Protein AF-A0A564Q1K3-F1 (afdb_monomer_lite)

Radius of gyration: 17.57 Å; chains: 1; bounding box: 60×30×44 Å

pLDDT: mean 86.41, std 13.72, range [48.78, 98.44]

Foldseek 3Di:
DVVVLLVVLLVQLQVLLVVQLDPVQADPVVRGGVDDSLVSSLVVLCPDDDDPPHDSVLSSQLSQALDADPPDDLSSHLVVDDPDDSSVSSPVSNVVVCVVVVPDDPDDPPCVSPDDDDDCVVVDDDDDDDD

Sequence (131 aa):
MEEKTVQLAALLHDIGKFWQRADEQFDKERNKPKKAHQKLSKDFVDDLILPAGMSRDLLSTLVLRHEDRKTLSMDFRVSGLPRGTERMLARIVSNADNISAAMDREHSEEDEARYPLVPIFPQIRISKKEY

Secondary structure (DSSP, 8-state):
-HHHHHHHHHHHTTTHHHHHTSGGGEETTTTEESS-HHHHHHHHHHHS-PPTT--HHHHHHHHHT-B--TTS-GGGBGGGSPSSHHHHHHHHHHHHHHHHHTTS--S-GGGTTTPPPPPSGGG--------

Structure (mmCIF, N/CA/C/O backbone):
data_AF-A0A564Q1K3-F1
#
_entry.id   AF-A0A564Q1K3-F1
#
loop_
_atom_site.group_PDB
_atom_site.id
_atom_site.type_symbol
_atom_site.label_atom_id
_atom_site.label_alt_id
_atom_site.label_comp_id
_atom_site.label_asym_id
_atom_site.label_entity_id
_atom_site.label_seq_id
_atom_site.pdbx_PDB_ins_code
_atom_site.Cartn_x
_atom_site.Cartn_y
_atom_site.Cartn_z
_atom_site.occupancy
_atom_site.B_iso_or_equiv
_atom_site.auth_seq_id
_atom_site.auth_comp_id
_atom_site.auth_asym_id
_atom_site.auth_atom_id
_atom_site.pdbx_PDB_model_num
ATOM 1 N N . MET A 1 1 ? -4.857 -2.889 18.896 1.00 61.88 1 MET A N 1
ATOM 2 C CA . MET A 1 1 ? -5.570 -3.647 17.839 1.00 61.88 1 MET A CA 1
ATOM 3 C C . MET A 1 1 ? -5.208 -3.104 16.457 1.00 61.88 1 MET A C 1
ATOM 5 O O . MET A 1 1 ? -4.779 -3.877 15.609 1.00 61.88 1 MET A O 1
ATOM 9 N N . GLU A 1 2 ? -5.245 -1.780 16.274 1.00 82.75 2 GLU A N 1
ATOM 10 C CA . GLU A 1 2 ? -4.726 -1.097 15.074 1.00 82.75 2 GLU A CA 1
ATOM 11 C C . GLU A 1 2 ? -3.239 -1.381 14.809 1.00 82.75 2 GLU A C 1
ATOM 13 O O . GLU A 1 2 ? -2.861 -1.582 13.664 1.00 82.75 2 GLU A O 1
ATOM 18 N N . GLU A 1 3 ? -2.413 -1.507 15.854 1.00 93.31 3 GLU A N 1
ATOM 19 C CA . GLU A 1 3 ? -0.971 -1.786 15.740 1.00 93.31 3 GLU A CA 1
ATOM 20 C C . GLU A 1 3 ? -0.636 -2.968 14.812 1.00 93.31 3 GLU A C 1
ATOM 22 O O . GLU A 1 3 ? 0.154 -2.809 13.887 1.00 93.31 3 GLU A O 1
ATOM 27 N N . LYS A 1 4 ? -1.282 -4.131 14.991 1.00 94.75 4 LYS A N 1
ATOM 28 C CA . LYS A 1 4 ? -1.058 -5.305 14.125 1.00 94.75 4 LYS A CA 1
ATOM 29 C C . LYS A 1 4 ? -1.462 -5.037 12.674 1.00 94.75 4 LYS A C 1
ATOM 31 O O . LYS A 1 4 ? -0.845 -5.562 11.755 1.00 94.75 4 LYS A O 1
ATOM 36 N N . THR A 1 5 ? -2.497 -4.221 12.475 1.00 96.44 5 THR A N 1
ATOM 37 C CA . THR A 1 5 ? -2.956 -3.816 11.139 1.00 96.44 5 THR A CA 1
ATOM 38 C C . THR A 1 5 ? -1.924 -2.903 10.479 1.00 96.44 5 THR A C 1
ATOM 40 O O . THR A 1 5 ? -1.603 -3.088 9.312 1.00 96.44 5 THR A O 1
ATOM 43 N N . VAL A 1 6 ? -1.351 -1.963 11.236 1.00 97.31 6 VAL A N 1
ATOM 44 C CA . VAL A 1 6 ? -0.292 -1.057 10.769 1.00 97.31 6 VAL A CA 1
ATOM 45 C C . VAL A 1 6 ? 0.993 -1.821 10.454 1.00 97.31 6 VAL A C 1
ATOM 47 O O . VAL A 1 6 ? 1.587 -1.586 9.410 1.00 97.31 6 VAL A O 1
ATOM 50 N N . GLN A 1 7 ? 1.401 -2.762 11.310 1.00 96.56 7 GLN A N 1
ATOM 51 C CA . GLN A 1 7 ? 2.559 -3.630 11.068 1.00 96.56 7 GLN A CA 1
ATOM 52 C C . GLN A 1 7 ? 2.385 -4.440 9.780 1.00 96.56 7 GLN A C 1
ATOM 54 O O . GLN A 1 7 ? 3.290 -4.486 8.949 1.00 96.56 7 GLN A O 1
ATOM 59 N N . LEU A 1 8 ? 1.204 -5.037 9.583 1.00 97.25 8 LEU A N 1
ATOM 60 C CA . LEU A 1 8 ? 0.917 -5.781 8.362 1.00 97.25 8 LEU A CA 1
ATOM 61 C C . LEU A 1 8 ? 0.858 -4.863 7.134 1.00 97.25 8 LEU A C 1
ATOM 63 O O . LEU A 1 8 ? 1.376 -5.227 6.084 1.00 97.25 8 LEU A O 1
ATOM 67 N N . ALA A 1 9 ? 0.291 -3.661 7.262 1.00 97.94 9 ALA A N 1
ATOM 68 C CA . ALA A 1 9 ? 0.291 -2.674 6.188 1.00 97.94 9 ALA A CA 1
ATOM 69 C C . ALA A 1 9 ? 1.716 -2.258 5.804 1.00 97.94 9 ALA A C 1
ATOM 71 O O . ALA A 1 9 ? 2.031 -2.224 4.622 1.00 97.94 9 ALA A O 1
ATOM 72 N N . ALA A 1 10 ? 2.592 -2.009 6.781 1.00 97.44 10 ALA A N 1
ATOM 73 C CA . ALA A 1 10 ? 3.997 -1.692 6.534 1.00 97.44 10 ALA A CA 1
ATOM 74 C C . ALA A 1 10 ? 4.730 -2.834 5.815 1.00 97.44 10 ALA A C 1
ATOM 76 O O . ALA A 1 10 ? 5.561 -2.571 4.953 1.00 97.44 10 ALA A O 1
ATOM 77 N N . LEU A 1 11 ? 4.385 -4.092 6.100 1.00 97.75 11 LEU A N 1
ATOM 78 C CA . LEU A 1 11 ? 4.944 -5.247 5.395 1.00 97.75 11 LEU A CA 1
ATOM 79 C C . LEU A 1 11 ? 4.402 -5.396 3.962 1.00 97.75 11 LEU A C 1
ATOM 81 O O . LEU A 1 11 ? 5.139 -5.796 3.067 1.00 97.75 11 LEU A O 1
ATOM 85 N N . LEU A 1 12 ? 3.116 -5.102 3.744 1.00 97.88 12 LEU A N 1
ATOM 86 C CA . LEU A 1 12 ? 2.416 -5.388 2.485 1.00 97.88 12 LEU A CA 1
ATOM 87 C C . LEU A 1 12 ? 2.243 -4.181 1.553 1.00 97.88 12 LEU A C 1
ATOM 89 O O . LEU A 1 12 ? 1.743 -4.365 0.446 1.00 97.88 12 LEU A O 1
ATOM 93 N N . HIS A 1 13 ? 2.626 -2.965 1.957 1.00 97.31 13 HIS A N 1
ATOM 94 C CA . HIS A 1 13 ? 2.350 -1.737 1.195 1.00 97.31 13 HIS A CA 1
ATOM 95 C C . HIS A 1 13 ? 2.800 -1.825 -0.275 1.00 97.31 13 HIS A C 1
ATOM 97 O O . HIS A 1 13 ? 2.059 -1.429 -1.179 1.00 97.31 13 HIS A O 1
ATOM 103 N N . ASP A 1 14 ? 3.947 -2.459 -0.513 1.00 96.31 14 ASP A N 1
ATOM 104 C CA . ASP A 1 14 ? 4.592 -2.586 -1.818 1.00 96.31 14 ASP A CA 1
ATOM 105 C C . ASP A 1 14 ? 4.394 -3.944 -2.508 1.00 96.31 14 ASP A C 1
ATOM 107 O O . ASP A 1 14 ? 4.942 -4.176 -3.589 1.00 96.31 14 ASP A O 1
ATOM 111 N N . ILE A 1 15 ? 3.584 -4.849 -1.943 1.00 96.62 15 ILE A N 1
ATOM 112 C CA . ILE A 1 15 ? 3.377 -6.196 -2.509 1.00 96.62 15 ILE A CA 1
ATOM 113 C C . ILE A 1 15 ? 2.857 -6.136 -3.959 1.00 96.62 15 ILE A C 1
ATOM 115 O O . ILE A 1 15 ? 3.202 -6.968 -4.795 1.00 96.62 15 ILE A O 1
ATOM 119 N N . GLY A 1 16 ? 2.111 -5.087 -4.311 1.00 94.31 16 GLY A N 1
ATOM 120 C CA . GLY A 1 16 ? 1.641 -4.799 -5.661 1.00 94.31 16 GLY A CA 1
ATOM 121 C C . GLY A 1 16 ? 2.744 -4.705 -6.723 1.00 94.31 16 GLY A C 1
ATOM 122 O O . GLY A 1 16 ? 2.467 -4.963 -7.897 1.00 94.31 16 GLY A O 1
ATOM 123 N N . LYS A 1 17 ? 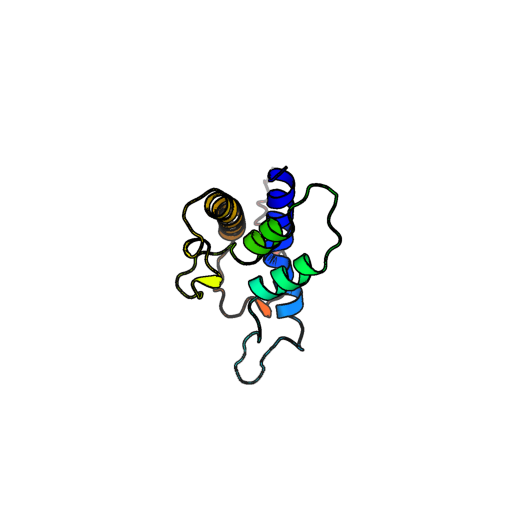3.994 -4.391 -6.342 1.00 91.56 17 LYS A N 1
ATOM 124 C CA . LYS A 1 17 ? 5.134 -4.299 -7.271 1.00 91.56 17 LYS A CA 1
ATOM 125 C C . LYS A 1 17 ? 5.418 -5.630 -7.971 1.00 91.56 17 LYS A C 1
ATOM 127 O O . LYS A 1 17 ? 5.829 -5.618 -9.128 1.00 91.56 17 LYS A O 1
ATOM 132 N N . PHE A 1 18 ? 5.145 -6.775 -7.336 1.00 91.06 18 PHE A N 1
ATOM 133 C CA . PHE A 1 18 ? 5.309 -8.088 -7.973 1.00 91.06 18 PHE A CA 1
ATOM 134 C C . PHE A 1 18 ? 4.398 -8.245 -9.198 1.00 91.06 18 PHE A C 1
ATOM 136 O O . PHE A 1 18 ? 4.872 -8.595 -10.277 1.00 91.06 18 PHE A O 1
ATOM 143 N N . TRP A 1 19 ? 3.112 -7.907 -9.067 1.00 89.75 19 TRP A N 1
ATOM 144 C CA . TRP A 1 19 ? 2.172 -7.934 -10.194 1.00 89.75 19 TRP A CA 1
ATOM 145 C C . TRP A 1 19 ? 2.459 -6.843 -11.215 1.00 89.75 19 TRP A C 1
ATOM 147 O O . TRP A 1 19 ? 2.303 -7.078 -12.405 1.00 89.75 19 TRP A O 1
ATOM 157 N N . GLN A 1 20 ? 2.911 -5.669 -10.774 1.00 86.88 20 GLN A N 1
ATOM 158 C CA . GLN A 1 20 ? 3.277 -4.570 -11.666 1.00 86.88 20 GLN A CA 1
ATOM 159 C C . GLN A 1 20 ? 4.404 -4.954 -12.643 1.00 86.88 20 GLN A C 1
ATOM 161 O O . GLN A 1 20 ? 4.455 -4.443 -13.761 1.00 86.88 20 GLN A O 1
ATOM 166 N N . ARG A 1 21 ? 5.291 -5.863 -12.218 1.00 84.50 21 ARG A N 1
ATOM 167 C CA . ARG A 1 21 ? 6.394 -6.416 -13.016 1.00 84.50 21 ARG A CA 1
ATOM 168 C C . ARG A 1 21 ? 5.978 -7.595 -13.901 1.00 84.50 21 ARG A C 1
ATOM 170 O O . ARG A 1 21 ? 6.748 -7.984 -14.773 1.00 84.50 21 ARG A O 1
ATOM 177 N N . ALA A 1 22 ? 4.792 -8.168 -13.694 1.00 84.06 22 ALA A N 1
ATOM 178 C CA . ALA A 1 22 ? 4.283 -9.235 -14.545 1.00 84.06 22 ALA A CA 1
ATOM 179 C C . ALA A 1 22 ? 3.824 -8.671 -15.901 1.00 84.06 22 ALA A C 1
ATOM 181 O O . ALA A 1 22 ? 3.145 -7.643 -15.963 1.00 84.06 22 ALA A O 1
ATOM 182 N N . ASP A 1 23 ? 4.154 -9.375 -16.988 1.00 69.38 23 ASP A N 1
ATOM 183 C CA . ASP A 1 23 ? 3.962 -8.915 -18.375 1.00 69.38 23 ASP A CA 1
ATOM 184 C C . ASP A 1 23 ? 2.499 -8.530 -18.685 1.00 69.38 23 ASP A C 1
ATOM 186 O O . ASP A 1 23 ? 2.224 -7.599 -19.442 1.00 69.38 23 ASP A O 1
ATOM 190 N N . GLU A 1 24 ? 1.540 -9.196 -18.039 1.00 77.06 24 GLU A N 1
ATOM 191 C CA . GLU A 1 24 ? 0.103 -8.950 -18.197 1.00 77.06 24 GLU A CA 1
ATOM 192 C C . GLU A 1 24 ? -0.338 -7.563 -17.707 1.00 77.06 24 GLU A C 1
ATOM 194 O O . GLU A 1 24 ? -1.262 -6.962 -18.272 1.00 77.06 24 GLU A O 1
ATOM 199 N N . GLN A 1 25 ? 0.330 -7.031 -16.681 1.00 78.44 25 GLN A N 1
ATOM 200 C CA . GLN A 1 25 ? 0.046 -5.715 -16.106 1.00 78.44 25 GLN A CA 1
ATOM 201 C C . GLN A 1 25 ? 0.920 -4.613 -16.706 1.00 78.44 25 GLN A C 1
ATOM 203 O O . GLN A 1 25 ? 0.858 -3.474 -16.245 1.00 78.44 25 GLN A O 1
ATOM 208 N N . PHE A 1 26 ? 1.681 -4.910 -17.760 1.00 78.44 26 PHE A N 1
ATOM 209 C CA . PHE A 1 26 ? 2.514 -3.936 -18.448 1.00 78.44 26 PHE A CA 1
ATOM 210 C C . PHE A 1 26 ? 1.871 -3.481 -19.765 1.00 78.44 26 PHE A C 1
ATOM 212 O O . PHE A 1 26 ? 1.454 -4.284 -20.601 1.00 78.44 26 PHE A O 1
ATOM 219 N N . ASP A 1 27 ? 1.755 -2.169 -19.954 1.00 80.00 27 ASP A N 1
ATOM 220 C CA . ASP A 1 27 ? 1.345 -1.553 -21.212 1.00 80.00 27 ASP A CA 1
ATOM 221 C C . ASP A 1 27 ? 2.598 -1.324 -22.067 1.00 80.00 27 ASP A C 1
ATOM 223 O O . ASP A 1 27 ? 3.401 -0.427 -21.797 1.00 80.00 27 ASP A O 1
ATOM 227 N N . LYS A 1 28 ? 2.784 -2.182 -23.078 1.00 79.94 28 LYS A N 1
ATOM 228 C CA . LYS A 1 28 ? 3.956 -2.154 -23.967 1.00 79.94 28 LYS A CA 1
ATOM 229 C C . LYS A 1 28 ? 3.965 -0.923 -24.876 1.00 79.94 28 LYS A C 1
ATOM 231 O O . LYS A 1 28 ? 5.043 -0.432 -25.187 1.00 79.94 28 LYS A O 1
ATOM 236 N N . GLU A 1 29 ? 2.800 -0.397 -25.248 1.00 82.44 29 GLU A N 1
ATOM 237 C CA . GLU A 1 29 ? 2.692 0.790 -26.106 1.00 82.44 29 GLU A CA 1
ATOM 238 C C . GLU A 1 29 ? 3.066 2.061 -25.345 1.00 82.44 29 GLU A C 1
ATOM 240 O O . GLU A 1 29 ? 3.723 2.950 -25.881 1.00 82.44 29 GLU A O 1
ATOM 245 N N . ARG A 1 30 ? 2.670 2.141 -24.071 1.00 77.06 30 ARG A N 1
ATOM 246 C CA . ARG A 1 30 ? 2.939 3.303 -23.209 1.00 77.06 30 ARG A CA 1
ATOM 247 C C . ARG A 1 30 ? 4.185 3.152 -22.339 1.00 77.06 30 ARG A C 1
ATOM 249 O O . ARG A 1 30 ? 4.441 4.028 -21.517 1.00 77.06 30 ARG A O 1
ATOM 256 N N . ASN A 1 31 ? 4.902 2.037 -22.488 1.00 74.12 31 ASN A N 1
ATOM 257 C CA . ASN A 1 31 ? 6.047 1.620 -21.680 1.00 74.12 31 ASN A CA 1
ATOM 258 C C . ASN A 1 31 ? 5.849 1.848 -20.170 1.00 74.12 31 ASN A C 1
ATOM 260 O O . ASN A 1 31 ? 6.733 2.358 -19.489 1.00 74.12 31 ASN A O 1
ATOM 264 N N . LYS A 1 32 ? 4.673 1.497 -19.639 1.00 73.81 32 LYS A N 1
ATOM 265 C CA . LYS A 1 32 ? 4.356 1.704 -18.220 1.00 73.81 32 LYS A CA 1
ATOM 266 C C . LYS A 1 32 ? 3.396 0.651 -17.677 1.00 73.81 32 LYS A C 1
ATOM 268 O O . LYS A 1 32 ? 2.664 0.030 -18.444 1.00 73.81 32 LYS A O 1
ATOM 273 N N . PRO A 1 33 ? 3.316 0.478 -16.355 1.00 75.69 33 PRO A N 1
ATOM 274 C CA . PRO A 1 33 ? 2.327 -0.412 -15.764 1.00 75.69 33 PRO A CA 1
ATOM 275 C C . PRO A 1 33 ? 0.886 0.076 -15.978 1.00 75.69 33 PRO A C 1
ATOM 277 O O . PRO A 1 33 ? 0.592 1.267 -15.862 1.00 75.69 33 PRO A O 1
ATOM 280 N N . LYS A 1 34 ? -0.028 -0.858 -16.263 1.00 80.00 34 LYS A N 1
ATOM 281 C CA . LYS A 1 34 ? -1.468 -0.616 -16.470 1.00 80.00 34 LYS A CA 1
ATOM 282 C C . LYS A 1 34 ? -2.171 -0.157 -15.193 1.00 80.00 34 LYS A C 1
ATOM 284 O O . LYS A 1 34 ? -3.149 0.584 -15.261 1.00 80.00 34 LYS A O 1
ATOM 289 N N . LYS A 1 35 ? -1.684 -0.608 -14.034 1.00 84.69 35 LYS A N 1
ATOM 290 C CA . LYS A 1 35 ? -2.205 -0.279 -12.703 1.00 84.69 35 LYS A CA 1
ATOM 291 C C . LYS A 1 35 ? -1.063 0.158 -11.785 1.00 84.69 35 LYS A C 1
ATOM 293 O O . LYS A 1 35 ? 0.048 -0.359 -11.882 1.00 84.69 35 LYS A O 1
ATOM 298 N N . ALA A 1 36 ? -1.351 1.094 -10.882 1.00 89.81 36 ALA A N 1
ATOM 299 C CA . ALA A 1 36 ? -0.430 1.478 -9.813 1.00 89.81 36 ALA A CA 1
ATOM 300 C C . ALA A 1 36 ? -0.253 0.317 -8.821 1.00 89.81 36 ALA A C 1
ATOM 302 O O . ALA A 1 36 ? -1.238 -0.356 -8.493 1.00 89.81 36 ALA A O 1
ATOM 303 N N . HIS A 1 37 ? 0.962 0.112 -8.300 1.00 93.12 37 HIS A N 1
ATOM 304 C CA . HIS A 1 37 ? 1.224 -0.939 -7.308 1.00 93.12 37 HIS A CA 1
ATOM 305 C C . HIS A 1 37 ? 0.353 -0.768 -6.068 1.00 93.12 37 HIS A C 1
ATOM 307 O O . HIS A 1 37 ? -0.176 -1.753 -5.586 1.00 93.12 37 HIS A O 1
ATOM 313 N N . GLN A 1 38 ? 0.082 0.464 -5.636 1.00 96.12 38 GLN A N 1
ATOM 314 C CA . GLN A 1 38 ? -0.849 0.766 -4.543 1.00 96.12 38 GLN A CA 1
ATOM 315 C C . GLN A 1 38 ? -2.230 0.117 -4.730 1.00 96.12 38 GLN A C 1
ATOM 317 O O . GLN A 1 38 ? -2.800 -0.440 -3.791 1.00 96.12 38 GLN A O 1
ATOM 322 N N . LYS A 1 39 ? -2.779 0.164 -5.955 1.00 95.81 39 LYS A N 1
ATOM 323 C CA . LYS A 1 39 ? -4.075 -0.457 -6.261 1.00 95.81 39 LYS A CA 1
ATOM 324 C C . LYS A 1 39 ? -3.967 -1.980 -6.254 1.00 95.81 39 LYS A C 1
ATOM 326 O O . LYS A 1 39 ? -4.844 -2.632 -5.708 1.00 95.81 39 LYS A O 1
ATOM 331 N N . LEU A 1 40 ? -2.887 -2.525 -6.812 1.00 95.50 40 LEU A N 1
ATOM 332 C CA . LEU A 1 40 ? -2.625 -3.967 -6.820 1.00 95.50 40 LEU A CA 1
ATOM 333 C C . LEU A 1 40 ? -2.415 -4.516 -5.397 1.00 95.50 40 LEU A C 1
ATOM 335 O O . LEU A 1 40 ? -2.976 -5.553 -5.063 1.00 95.50 40 LEU A O 1
ATOM 339 N N . SER A 1 41 ? -1.686 -3.796 -4.537 1.00 97.19 41 SER A N 1
ATOM 340 C CA . SER A 1 41 ? -1.535 -4.111 -3.112 1.00 97.19 41 SER A CA 1
ATOM 341 C C . SER A 1 41 ? -2.889 -4.112 -2.409 1.00 97.19 41 SER A C 1
ATOM 343 O O . SER A 1 41 ? -3.174 -5.031 -1.647 1.00 97.19 41 SER A O 1
ATOM 345 N N . LYS A 1 42 ? -3.741 -3.110 -2.678 1.00 97.81 42 LYS A N 1
ATOM 346 C CA . LYS A 1 42 ? -5.099 -3.064 -2.123 1.00 97.81 42 LYS A CA 1
ATOM 347 C C . LYS A 1 42 ? -5.924 -4.279 -2.552 1.00 97.81 42 LYS A C 1
ATOM 349 O O . LYS A 1 42 ? -6.487 -4.947 -1.696 1.00 97.81 42 LYS A O 1
ATOM 354 N N . ASP A 1 43 ? -5.976 -4.552 -3.854 1.00 96.50 43 ASP A N 1
ATOM 355 C CA . ASP A 1 43 ? -6.739 -5.677 -4.406 1.00 96.50 43 ASP A CA 1
ATOM 356 C C . ASP A 1 43 ? -6.274 -7.002 -3.763 1.00 96.50 43 ASP A C 1
ATOM 358 O O . ASP A 1 43 ? -7.097 -7.801 -3.334 1.00 96.50 43 ASP A O 1
ATOM 362 N N . PHE A 1 44 ? -4.961 -7.188 -3.575 1.00 96.44 44 PHE A N 1
ATOM 363 C CA . PHE A 1 44 ? -4.418 -8.354 -2.874 1.00 96.44 44 PHE A CA 1
ATOM 364 C C . PHE A 1 44 ? -4.885 -8.453 -1.414 1.00 96.44 44 PHE A C 1
ATOM 366 O O . PHE A 1 44 ? -5.309 -9.523 -0.978 1.00 96.44 44 PHE A O 1
ATOM 373 N N . VAL A 1 45 ? -4.810 -7.366 -0.634 1.00 97.19 45 VAL A N 1
ATOM 374 C CA . VAL A 1 45 ? -5.219 -7.421 0.781 1.00 97.19 45 VAL A CA 1
ATOM 375 C C . VAL A 1 45 ? -6.730 -7.535 0.963 1.00 97.19 45 VAL A C 1
ATOM 377 O O . VAL A 1 45 ? -7.163 -8.085 1.976 1.00 97.19 45 VAL A O 1
ATOM 380 N N . ASP A 1 46 ? -7.531 -7.054 0.009 1.00 97.06 46 ASP A N 1
ATOM 381 C CA . ASP A 1 46 ? -8.988 -7.216 0.018 1.00 97.06 46 ASP A CA 1
ATOM 382 C C . ASP A 1 46 ? -9.374 -8.709 0.006 1.00 97.06 46 ASP A C 1
ATOM 384 O O . ASP A 1 46 ? -10.318 -9.096 0.696 1.00 97.06 46 ASP A O 1
ATOM 388 N N . ASP A 1 47 ? -8.578 -9.549 -0.665 1.00 95.69 47 ASP A N 1
ATOM 389 C CA . ASP A 1 47 ? -8.819 -10.989 -0.825 1.00 95.69 47 ASP A CA 1
ATOM 390 C C . ASP A 1 47 ? -8.238 -11.859 0.313 1.00 95.69 47 ASP A C 1
ATOM 392 O O . ASP A 1 47 ? -8.571 -13.040 0.440 1.00 95.69 47 ASP A O 1
ATOM 396 N N . LEU A 1 48 ? -7.375 -11.312 1.181 1.00 94.69 48 LEU A N 1
ATOM 397 C CA . LEU A 1 48 ? -6.722 -12.085 2.251 1.00 94.69 48 LEU A CA 1
ATOM 398 C C . LEU A 1 48 ? -7.698 -12.542 3.336 1.00 94.69 48 LEU A C 1
ATOM 400 O O . LEU A 1 48 ? -8.546 -11.775 3.770 1.00 94.69 48 LEU A O 1
ATOM 404 N N . ILE A 1 49 ? -7.514 -13.727 3.916 1.00 95.19 49 ILE A N 1
ATOM 405 C CA . ILE A 1 49 ? -8.194 -14.089 5.171 1.00 95.19 49 ILE A CA 1
ATOM 406 C C . ILE A 1 49 ? -7.414 -13.473 6.337 1.00 95.19 49 ILE A C 1
ATOM 408 O O . ILE A 1 49 ? -6.264 -13.836 6.578 1.00 95.19 49 ILE A O 1
ATOM 412 N N . LEU A 1 50 ? -8.030 -12.535 7.061 1.00 93.56 50 LEU A N 1
ATOM 413 C CA . LEU A 1 50 ? -7.379 -11.838 8.172 1.00 93.56 50 LEU A CA 1
ATOM 414 C C . LEU A 1 50 ? -7.716 -12.484 9.527 1.00 93.56 50 LEU A C 1
ATOM 416 O O . LEU A 1 50 ? -8.844 -12.946 9.721 1.00 93.56 50 LEU A O 1
ATOM 420 N N . PRO A 1 51 ? -6.778 -12.485 10.493 1.00 90.81 51 PRO A N 1
ATOM 421 C CA . PRO A 1 51 ? -7.063 -12.903 11.861 1.00 90.81 51 PRO A CA 1
ATOM 422 C C . PRO A 1 51 ? -8.162 -12.056 12.516 1.00 90.81 51 PRO A C 1
ATOM 424 O O . PRO A 1 51 ? -8.334 -10.874 12.204 1.00 90.81 51 PRO A O 1
ATOM 427 N N . ALA A 1 52 ? -8.855 -12.642 13.494 1.00 89.81 52 ALA A N 1
ATOM 428 C CA . ALA A 1 52 ? -9.876 -11.940 14.265 1.00 89.81 52 ALA A CA 1
ATOM 429 C C . ALA A 1 52 ? -9.322 -10.656 14.913 1.00 89.81 52 ALA A C 1
ATOM 431 O O . ALA A 1 52 ? -8.225 -10.641 15.478 1.00 89.81 52 ALA A O 1
ATOM 432 N N . GLY A 1 53 ? -10.105 -9.576 14.838 1.00 86.19 53 GLY A N 1
ATOM 433 C CA . GLY A 1 53 ? -9.742 -8.265 15.379 1.00 86.19 53 GLY A CA 1
ATOM 434 C C . GLY A 1 53 ? -8.836 -7.420 14.478 1.00 86.19 53 GLY A C 1
ATOM 435 O O . GLY A 1 53 ? -8.461 -6.324 14.873 1.00 86.19 53 GLY A O 1
ATOM 436 N N . MET A 1 54 ? -8.471 -7.874 13.277 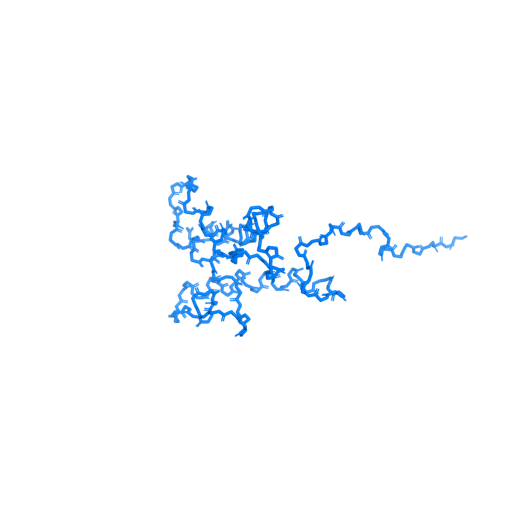1.00 93.25 54 MET A N 1
ATOM 437 C CA . MET A 1 54 ? -7.782 -7.022 12.304 1.00 93.25 54 MET A CA 1
ATOM 438 C C . MET A 1 54 ? -8.791 -6.298 11.408 1.00 93.25 54 MET A C 1
ATOM 440 O O . MET A 1 54 ? -9.748 -6.903 10.928 1.00 93.25 54 MET A O 1
ATOM 444 N N . SER A 1 55 ? -8.569 -5.005 11.164 1.00 94.94 55 SER A N 1
ATOM 445 C CA . SER A 1 55 ? -9.438 -4.219 10.285 1.00 94.94 55 SER A CA 1
ATOM 446 C C . SER A 1 55 ? -8.961 -4.320 8.837 1.00 94.94 55 SER A C 1
ATOM 448 O O . SER A 1 55 ? -7.897 -3.799 8.494 1.00 94.94 55 SER A O 1
ATOM 450 N N . ARG A 1 56 ? -9.758 -4.974 7.981 1.00 96.50 56 ARG A N 1
ATOM 451 C CA . ARG A 1 56 ? -9.507 -5.017 6.532 1.00 96.50 56 ARG A CA 1
ATOM 452 C C . ARG A 1 56 ? -9.557 -3.624 5.921 1.00 96.50 56 ARG A C 1
ATOM 454 O O . ARG A 1 56 ? -8.690 -3.298 5.117 1.00 96.50 56 ARG A O 1
ATOM 461 N N . ASP A 1 57 ? -10.529 -2.807 6.311 1.00 96.62 57 ASP A N 1
ATOM 462 C CA . ASP A 1 57 ? -10.719 -1.469 5.743 1.00 96.62 57 ASP A CA 1
ATOM 463 C C . ASP A 1 57 ? -9.521 -0.569 6.038 1.00 96.62 57 ASP A C 1
ATOM 465 O O . ASP A 1 57 ? -9.002 0.105 5.143 1.00 96.62 57 ASP A O 1
ATOM 469 N N . LEU A 1 58 ? -9.012 -0.631 7.273 1.00 97.56 58 LEU A N 1
ATOM 470 C CA . LEU A 1 58 ? -7.801 0.085 7.650 1.00 97.56 58 LEU A CA 1
ATOM 471 C C . LEU A 1 58 ? -6.590 -0.457 6.882 1.00 97.56 58 LEU A C 1
ATOM 473 O O . LEU A 1 58 ? -5.874 0.334 6.279 1.00 97.56 58 LEU A O 1
ATOM 477 N N . LEU A 1 59 ? -6.377 -1.779 6.841 1.00 98.12 59 LEU A N 1
ATOM 478 C CA . LEU A 1 59 ? -5.270 -2.383 6.083 1.00 98.12 59 LEU A CA 1
ATOM 479 C C . LEU A 1 59 ? -5.281 -1.925 4.618 1.00 98.12 59 LEU A C 1
ATOM 481 O O . LEU A 1 59 ? -4.276 -1.428 4.117 1.00 98.12 59 LEU A O 1
ATOM 485 N N . SER A 1 60 ? -6.440 -2.028 3.971 1.00 98.19 60 SER A N 1
ATOM 486 C CA . SER A 1 60 ? -6.677 -1.637 2.578 1.00 98.19 60 SER A CA 1
ATOM 487 C C . SER A 1 60 ? -6.392 -0.160 2.341 1.00 98.19 60 SER A C 1
ATOM 489 O O . SER A 1 60 ? -5.783 0.209 1.339 1.00 98.19 60 SER A O 1
ATOM 491 N N . THR A 1 61 ? -6.799 0.693 3.280 1.00 98.31 61 THR A N 1
ATOM 492 C CA . THR A 1 61 ? -6.544 2.134 3.227 1.00 98.31 61 THR A CA 1
ATOM 493 C C . THR A 1 61 ? -5.055 2.437 3.345 1.00 98.31 61 THR A C 1
ATOM 495 O O . THR A 1 61 ? -4.528 3.217 2.552 1.00 98.31 61 THR A O 1
ATOM 498 N N . LEU A 1 62 ? -4.365 1.802 4.295 1.00 98.44 62 LEU A N 1
ATOM 499 C CA . LEU A 1 62 ? -2.943 2.026 4.538 1.00 98.44 62 LEU A CA 1
ATOM 500 C C . LEU A 1 62 ? -2.077 1.546 3.367 1.00 98.44 62 LEU A C 1
ATOM 502 O O . LEU A 1 62 ? -1.179 2.277 2.958 1.00 98.44 62 LEU A O 1
ATOM 506 N N . VAL A 1 63 ? -2.362 0.378 2.776 1.00 98.12 63 VAL A N 1
ATOM 507 C CA . VAL A 1 63 ? -1.607 -0.096 1.600 1.00 98.12 63 VAL A CA 1
ATOM 508 C C . VAL A 1 63 ? -1.928 0.708 0.340 1.00 98.12 63 VAL A C 1
ATOM 510 O O . VAL A 1 63 ? -1.036 0.941 -0.470 1.00 98.12 63 VAL A O 1
ATOM 513 N N . LEU A 1 64 ? -3.164 1.196 0.175 1.00 98.19 64 LEU A N 1
ATOM 514 C CA . LEU A 1 64 ? -3.517 2.063 -0.952 1.00 98.19 64 LEU A CA 1
ATOM 515 C C . LEU A 1 64 ? -2.844 3.437 -0.833 1.00 98.19 64 LEU A C 1
ATOM 517 O O . LEU A 1 64 ? -2.431 4.007 -1.838 1.00 98.19 64 LEU A O 1
ATOM 521 N N . ARG A 1 65 ? -2.747 3.984 0.383 1.00 97.62 65 ARG A N 1
ATOM 522 C CA . ARG A 1 65 ? -2.335 5.371 0.640 1.00 97.62 65 ARG A CA 1
ATOM 523 C C . ARG A 1 65 ? -1.076 5.449 1.501 1.00 97.62 65 ARG A C 1
ATOM 525 O O . ARG A 1 65 ? -1.094 6.083 2.551 1.00 97.62 65 ARG A O 1
ATOM 532 N N . HIS A 1 66 ? 0.015 4.833 1.051 1.00 95.94 66 HIS A N 1
ATOM 533 C CA . HIS A 1 66 ? 1.318 4.885 1.729 1.00 95.94 66 HIS A CA 1
ATOM 534 C C . HIS A 1 66 ? 2.300 5.906 1.128 1.00 95.94 66 HIS A C 1
ATOM 536 O O . HIS A 1 66 ? 3.368 6.127 1.686 1.00 95.94 66 HIS A O 1
ATOM 542 N N . GLU A 1 67 ? 1.946 6.585 0.035 1.00 94.56 67 GLU A N 1
ATOM 543 C CA . GLU A 1 67 ? 2.780 7.623 -0.578 1.00 94.56 67 GLU A CA 1
ATOM 544 C C . GLU A 1 67 ? 2.121 9.008 -0.517 1.00 94.56 67 GLU A C 1
ATOM 546 O O . GLU A 1 67 ? 0.901 9.132 -0.387 1.00 94.56 67 GLU A O 1
ATOM 551 N N . ASP A 1 68 ? 2.908 10.081 -0.656 1.00 94.19 68 ASP A N 1
ATOM 552 C CA . ASP A 1 68 ? 2.369 11.451 -0.706 1.00 94.19 68 ASP A CA 1
ATOM 553 C C . ASP A 1 68 ? 2.979 12.340 -1.805 1.00 94.19 68 ASP A C 1
ATOM 555 O O . ASP A 1 68 ? 2.945 13.575 -1.732 1.00 94.19 68 ASP A O 1
ATOM 559 N N . ARG A 1 69 ? 3.515 11.711 -2.860 1.00 89.75 69 ARG A N 1
ATOM 560 C CA . ARG A 1 69 ? 4.077 12.400 -4.030 1.00 89.75 69 ARG A CA 1
ATOM 561 C C . ARG A 1 69 ? 3.001 13.228 -4.742 1.00 89.75 69 ARG A C 1
ATOM 563 O O . ARG A 1 69 ? 1.879 12.771 -4.948 1.00 89.75 69 ARG A O 1
ATOM 570 N N . LYS A 1 70 ? 3.347 14.450 -5.167 1.00 89.06 70 LYS A N 1
ATOM 571 C CA . LYS A 1 70 ? 2.412 15.373 -5.851 1.00 89.06 70 LYS A CA 1
ATOM 572 C C . LYS A 1 70 ? 1.956 14.882 -7.230 1.00 89.06 70 LYS A C 1
ATOM 574 O O . LYS A 1 70 ? 0.951 15.371 -7.730 1.00 89.06 70 LYS A O 1
ATOM 579 N N . THR A 1 71 ? 2.698 13.957 -7.833 1.00 87.50 71 THR A N 1
ATOM 580 C CA . THR A 1 71 ? 2.398 13.345 -9.135 1.00 87.50 71 THR A CA 1
ATOM 581 C C . THR A 1 71 ? 1.276 12.308 -9.064 1.00 87.50 71 THR A C 1
ATOM 583 O O . THR A 1 71 ? 0.699 11.969 -10.095 1.00 87.50 71 THR A O 1
ATOM 586 N N . LEU A 1 72 ? 0.938 11.815 -7.868 1.00 88.69 72 LEU A N 1
ATOM 587 C CA . LEU A 1 72 ? -0.160 10.877 -7.663 1.00 88.69 72 LEU A CA 1
ATOM 588 C C . LEU A 1 72 ? -1.511 11.594 -7.560 1.00 88.69 72 LEU A C 1
ATOM 590 O O . LEU A 1 72 ? -1.612 12.706 -7.036 1.00 88.69 72 LEU A O 1
ATOM 594 N N . SER A 1 73 ? -2.578 10.911 -7.985 1.00 93.00 73 SER A N 1
ATOM 595 C CA . SER A 1 73 ? -3.949 11.348 -7.692 1.00 93.00 73 SER A CA 1
ATOM 596 C C . SER A 1 73 ? -4.195 11.375 -6.179 1.00 93.00 73 SER A C 1
ATOM 598 O O . SER A 1 73 ? -3.665 10.546 -5.438 1.00 93.00 73 SER A O 1
ATOM 600 N N . MET A 1 74 ? -5.038 12.304 -5.718 1.00 95.19 74 MET A N 1
ATOM 601 C CA . MET A 1 74 ? -5.398 12.458 -4.303 1.00 95.19 74 MET A CA 1
ATOM 602 C C . MET A 1 74 ? -5.929 11.167 -3.668 1.00 95.19 74 MET A C 1
ATOM 604 O O . MET A 1 74 ? -5.691 10.938 -2.484 1.00 95.19 74 MET A O 1
ATOM 608 N N . ASP A 1 75 ? -6.562 10.287 -4.444 1.00 95.31 75 ASP A N 1
ATOM 609 C CA . ASP A 1 75 ? -7.100 9.015 -3.945 1.00 95.31 75 ASP A CA 1
ATOM 610 C C . ASP A 1 75 ? -6.030 8.003 -3.519 1.00 95.31 75 ASP A C 1
ATOM 612 O O . ASP A 1 75 ? -6.319 7.090 -2.743 1.00 95.31 75 ASP A O 1
ATOM 616 N N . PHE A 1 76 ? -4.798 8.188 -3.990 1.00 95.88 76 PHE A N 1
ATOM 617 C CA . PHE A 1 76 ? -3.631 7.367 -3.665 1.00 95.88 76 PHE A CA 1
ATOM 618 C C . PHE A 1 76 ? -2.731 8.012 -2.616 1.00 95.88 76 PHE A C 1
ATOM 620 O O . PHE A 1 76 ? -1.763 7.406 -2.161 1.00 95.88 76 PHE A O 1
ATOM 627 N N . ARG A 1 77 ? -3.017 9.257 -2.238 1.00 97.25 77 ARG A N 1
ATOM 628 C CA . ARG A 1 77 ? -2.129 10.044 -1.394 1.00 97.25 77 ARG A CA 1
ATOM 629 C C . ARG A 1 77 ? -2.547 9.988 0.060 1.00 97.25 77 ARG A C 1
ATOM 631 O O . ARG A 1 77 ? -3.725 10.130 0.392 1.00 97.25 77 ARG A O 1
ATOM 638 N N . VAL A 1 78 ? -1.555 9.935 0.942 1.00 97.81 78 VAL A N 1
ATOM 639 C CA . VAL A 1 78 ? -1.738 10.162 2.382 1.00 97.81 78 VAL A CA 1
ATOM 640 C C . VAL A 1 78 ? -2.451 11.497 2.630 1.00 97.81 78 VAL A C 1
ATOM 642 O O . VAL A 1 78 ? -3.356 11.586 3.462 1.00 97.81 78 VAL A O 1
ATOM 645 N N . SER A 1 79 ? -2.087 12.555 1.895 1.00 97.12 79 SER A N 1
ATOM 646 C CA . SER A 1 79 ? -2.721 13.873 2.031 1.00 97.12 79 SER A CA 1
ATOM 647 C C . SER A 1 79 ? -4.183 13.931 1.587 1.00 97.12 79 SER A C 1
ATOM 649 O O . SER A 1 79 ? -4.883 14.853 2.011 1.00 97.12 79 SER A O 1
ATOM 651 N N . GLY A 1 80 ? -4.651 12.959 0.798 1.00 97.00 80 GLY A N 1
ATOM 652 C CA . GLY A 1 80 ? -6.056 12.823 0.417 1.00 97.00 80 GLY A CA 1
ATOM 653 C C . GLY A 1 80 ? -6.936 12.169 1.474 1.00 97.00 80 GLY A C 1
ATOM 654 O O . GLY A 1 80 ? -8.151 12.114 1.292 1.00 97.00 80 GLY A O 1
ATOM 655 N N . LEU A 1 81 ? -6.371 11.675 2.581 1.00 97.62 81 LEU A N 1
ATOM 656 C CA . LEU A 1 81 ? -7.169 11.268 3.738 1.00 97.62 81 LEU A CA 1
ATOM 657 C C . LEU A 1 81 ? -7.629 12.499 4.544 1.00 97.62 81 LEU A C 1
ATOM 659 O O . LEU A 1 81 ? -6.858 13.459 4.715 1.00 97.62 81 LEU A O 1
ATOM 663 N N . PRO A 1 82 ? -8.854 12.472 5.104 1.00 97.19 82 PRO A N 1
ATOM 664 C CA . PRO A 1 82 ? -9.283 13.443 6.103 1.00 97.19 82 PRO A CA 1
ATOM 665 C C . PRO A 1 82 ? -8.298 13.517 7.277 1.00 97.19 82 PRO A C 1
ATOM 667 O O . PRO A 1 82 ? -7.559 12.575 7.567 1.00 97.19 82 PRO A O 1
ATOM 670 N N . ARG A 1 83 ? -8.258 14.653 7.980 1.00 95.94 83 ARG A N 1
ATOM 671 C CA . ARG A 1 83 ? -7.456 14.748 9.209 1.00 95.94 83 ARG A CA 1
ATOM 672 C C . ARG A 1 83 ? -8.054 13.817 10.268 1.00 95.94 83 ARG A C 1
ATOM 674 O O . ARG A 1 83 ? -9.242 13.908 10.546 1.00 95.94 83 ARG A O 1
ATOM 681 N N . GLY A 1 84 ? -7.227 12.957 10.856 1.00 96.25 84 GLY A N 1
ATOM 682 C CA . GLY A 1 84 ? -7.654 11.983 11.860 1.00 96.25 84 GLY A CA 1
ATOM 683 C C . GLY A 1 84 ? -6.664 10.830 12.009 1.00 96.25 84 GLY A C 1
ATOM 684 O O . GLY A 1 84 ? -5.547 10.889 11.481 1.00 96.25 84 GLY A O 1
ATOM 685 N N . THR A 1 85 ? -7.094 9.784 12.716 1.00 96.50 85 THR A N 1
ATOM 686 C CA . THR A 1 85 ? -6.276 8.608 13.047 1.00 96.50 85 THR A CA 1
ATOM 687 C C . THR A 1 85 ? -5.763 7.890 11.803 1.00 96.50 85 THR A C 1
ATOM 689 O O . THR A 1 85 ? -4.561 7.685 11.687 1.00 96.50 85 THR A O 1
ATOM 692 N N . GLU A 1 86 ? -6.611 7.591 10.816 1.00 97.25 86 GLU A N 1
ATOM 693 C CA . GLU A 1 86 ? -6.187 6.866 9.604 1.00 97.25 86 GLU A CA 1
ATOM 694 C C . GLU A 1 86 ? -5.084 7.597 8.837 1.00 97.25 86 GLU A C 1
ATOM 696 O O . GLU A 1 86 ? -4.091 6.991 8.443 1.00 97.25 86 GLU A O 1
ATOM 701 N N . ARG A 1 87 ? -5.201 8.924 8.685 1.00 98.00 87 ARG A N 1
ATOM 702 C CA . ARG A 1 87 ? -4.155 9.734 8.050 1.00 98.00 87 ARG A CA 1
ATOM 703 C C . ARG A 1 87 ? -2.861 9.723 8.852 1.00 98.00 87 ARG A C 1
ATOM 705 O O . ARG A 1 87 ? -1.783 9.721 8.265 1.00 98.00 87 ARG A O 1
ATOM 712 N N . MET A 1 88 ? -2.951 9.763 10.179 1.00 97.88 88 MET A N 1
ATOM 713 C CA . MET A 1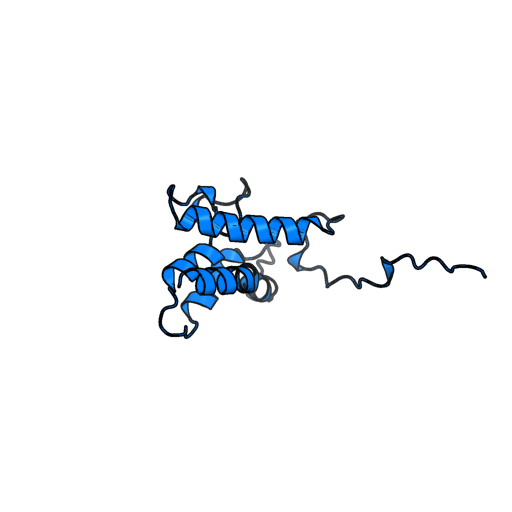 88 ? -1.777 9.653 11.042 1.00 97.88 88 MET A CA 1
ATOM 714 C C . MET A 1 88 ? -1.093 8.292 10.858 1.00 97.88 88 MET A C 1
ATOM 716 O O . MET A 1 88 ? 0.119 8.252 10.678 1.00 97.88 88 MET A O 1
ATOM 720 N N . LEU A 1 89 ? -1.853 7.197 10.829 1.00 98.12 89 LEU A N 1
ATOM 721 C CA . LEU A 1 89 ? -1.321 5.849 10.619 1.00 98.12 89 LEU A CA 1
ATOM 722 C C . LEU A 1 89 ? -0.723 5.675 9.213 1.00 98.12 89 LEU A C 1
ATOM 724 O O . LEU A 1 89 ? 0.376 5.143 9.076 1.00 98.12 89 LEU A O 1
ATOM 728 N N . ALA A 1 90 ? -1.378 6.206 8.179 1.00 98.00 90 ALA A N 1
ATOM 729 C CA . ALA A 1 90 ? -0.862 6.221 6.810 1.00 98.00 90 ALA A CA 1
ATOM 730 C C . ALA A 1 90 ? 0.461 6.998 6.709 1.00 98.00 90 ALA A C 1
ATOM 732 O O . ALA A 1 90 ? 1.397 6.556 6.047 1.00 98.00 90 ALA A O 1
ATOM 733 N N . ARG A 1 91 ? 0.582 8.121 7.433 1.00 97.94 91 ARG A N 1
ATOM 734 C CA . ARG A 1 91 ? 1.848 8.863 7.553 1.00 97.94 91 ARG A CA 1
ATOM 735 C C . ARG A 1 91 ? 2.948 8.045 8.216 1.00 97.94 91 ARG A C 1
ATOM 737 O O . ARG A 1 91 ? 4.092 8.183 7.810 1.00 97.94 91 ARG A O 1
ATOM 744 N N . ILE A 1 92 ? 2.633 7.224 9.219 1.00 97.94 92 ILE A N 1
ATOM 745 C CA . ILE A 1 92 ? 3.633 6.358 9.862 1.00 97.94 92 ILE A CA 1
ATOM 746 C C . ILE A 1 92 ? 4.189 5.359 8.844 1.00 97.94 92 ILE A C 1
ATOM 748 O O . ILE A 1 92 ? 5.405 5.273 8.701 1.00 97.94 92 ILE A O 1
ATOM 752 N N . VAL A 1 93 ? 3.314 4.670 8.101 1.00 98.00 93 VAL A N 1
ATOM 753 C CA . VAL A 1 93 ? 3.727 3.728 7.044 1.00 98.00 93 VAL A CA 1
ATOM 754 C C . VAL A 1 93 ? 4.555 4.446 5.976 1.00 98.00 93 VAL A C 1
ATOM 756 O O . VAL A 1 93 ? 5.653 4.006 5.659 1.00 98.00 93 VAL A O 1
ATOM 759 N N . SER A 1 94 ? 4.080 5.599 5.498 1.00 96.94 94 SER A N 1
ATOM 760 C CA . SER A 1 94 ? 4.779 6.409 4.493 1.00 96.94 94 SER A CA 1
ATOM 761 C C . SER A 1 94 ? 6.160 6.876 4.949 1.00 96.94 94 SER A C 1
ATOM 763 O O . SER A 1 94 ? 7.127 6.832 4.196 1.00 96.94 94 SER A O 1
ATOM 765 N N . ASN A 1 95 ? 6.281 7.328 6.197 1.00 95.69 95 ASN A N 1
ATOM 766 C CA . ASN A 1 95 ? 7.564 7.758 6.740 1.00 95.69 95 ASN A CA 1
ATOM 767 C C . ASN A 1 95 ? 8.531 6.578 6.879 1.00 95.69 95 ASN A C 1
ATOM 769 O O . ASN A 1 95 ? 9.707 6.740 6.575 1.00 95.69 95 ASN A O 1
ATOM 773 N N . ALA A 1 96 ? 8.050 5.411 7.322 1.00 95.3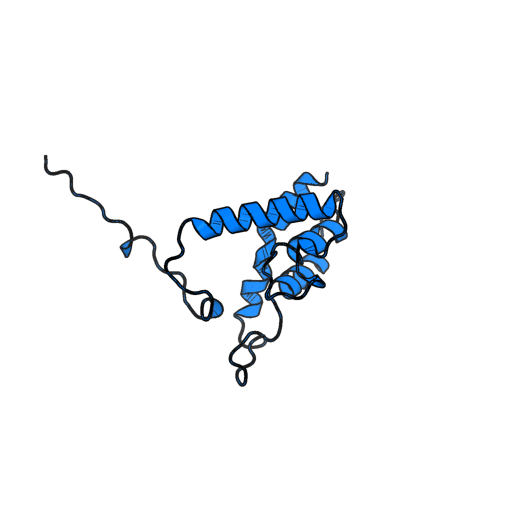1 96 ALA A N 1
ATOM 774 C CA . ALA A 1 96 ? 8.873 4.209 7.429 1.00 95.31 96 ALA A CA 1
ATOM 775 C C . ALA A 1 96 ?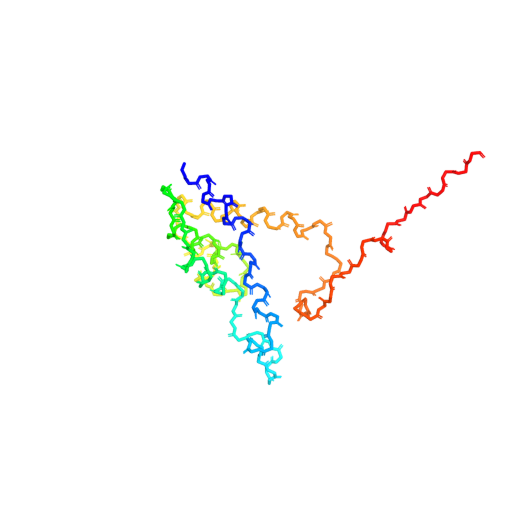 9.399 3.758 6.056 1.00 95.31 96 ALA A C 1
ATOM 777 O O . ALA A 1 96 ? 10.592 3.488 5.931 1.00 95.31 96 ALA A O 1
ATOM 778 N N . ASP A 1 97 ? 8.540 3.761 5.033 1.00 94.06 97 ASP A N 1
ATOM 779 C CA . ASP A 1 97 ? 8.922 3.473 3.647 1.00 94.06 97 ASP A CA 1
ATOM 780 C C . ASP A 1 97 ? 9.987 4.462 3.144 1.00 94.06 97 ASP A C 1
ATOM 782 O O . ASP A 1 97 ? 11.093 4.055 2.789 1.00 94.06 97 ASP A O 1
ATOM 786 N N . ASN A 1 98 ? 9.731 5.772 3.256 1.00 91.12 98 ASN A N 1
ATOM 787 C CA . ASN A 1 98 ? 10.684 6.807 2.840 1.00 91.12 98 ASN A CA 1
ATOM 788 C C . ASN A 1 98 ? 12.039 6.698 3.554 1.00 91.12 98 ASN A C 1
ATOM 790 O O . ASN A 1 98 ? 13.074 6.880 2.920 1.00 91.12 98 ASN A O 1
ATOM 794 N N . ILE A 1 99 ? 12.050 6.408 4.861 1.00 92.00 99 ILE A N 1
ATOM 795 C CA . ILE A 1 99 ? 13.293 6.186 5.611 1.00 92.00 99 ILE A CA 1
ATOM 796 C C . ILE A 1 99 ? 14.035 4.977 5.039 1.00 92.00 99 ILE A C 1
ATOM 798 O O . ILE A 1 99 ? 15.235 5.073 4.810 1.00 92.00 99 ILE A O 1
ATOM 802 N N . SER A 1 100 ? 13.334 3.870 4.777 1.00 88.69 100 SER A N 1
ATOM 803 C CA . SER A 1 100 ? 13.943 2.654 4.230 1.00 88.69 100 SER A CA 1
ATOM 804 C C . SER A 1 100 ? 14.490 2.853 2.811 1.00 88.69 100 SER A C 1
ATOM 806 O O . SER A 1 100 ? 15.567 2.359 2.489 1.00 88.69 100 SER A O 1
ATOM 808 N N . ALA A 1 101 ? 13.799 3.644 1.989 1.00 78.75 101 ALA A N 1
ATOM 809 C CA . ALA A 1 101 ? 14.181 3.944 0.616 1.00 78.75 101 ALA A CA 1
ATOM 810 C C . ALA A 1 101 ? 15.324 4.969 0.517 1.00 78.75 101 ALA A C 1
ATOM 812 O O . ALA A 1 101 ? 16.154 4.888 -0.387 1.00 78.75 101 ALA A O 1
ATOM 813 N N . ALA A 1 102 ? 15.390 5.934 1.441 1.00 71.62 102 ALA A N 1
ATOM 814 C CA . ALA A 1 102 ? 16.421 6.973 1.459 1.00 71.62 102 ALA A CA 1
ATOM 815 C C . ALA A 1 102 ? 17.817 6.448 1.830 1.00 71.62 102 ALA A C 1
ATOM 817 O O . ALA A 1 102 ? 18.793 7.184 1.702 1.00 71.62 102 ALA A O 1
ATOM 818 N N . MET A 1 103 ? 17.925 5.198 2.286 1.00 60.50 103 MET A N 1
ATOM 819 C CA . MET A 1 103 ? 19.202 4.617 2.690 1.00 60.50 103 MET A CA 1
ATOM 820 C C . MET A 1 103 ? 20.121 4.257 1.512 1.00 60.50 103 MET A C 1
ATOM 822 O O . MET A 1 103 ? 21.284 3.987 1.789 1.00 60.50 103 MET A O 1
ATOM 826 N N . ASP A 1 104 ? 19.660 4.260 0.245 1.00 54.31 104 ASP A N 1
ATOM 827 C CA . ASP A 1 104 ? 20.493 3.702 -0.844 1.00 54.31 104 ASP A CA 1
ATOM 828 C C . ASP A 1 104 ? 20.158 4.105 -2.306 1.00 54.31 104 ASP A C 1
ATOM 830 O O . ASP A 1 104 ? 20.349 3.320 -3.236 1.00 54.31 104 ASP A O 1
ATOM 834 N N . ARG A 1 105 ? 19.626 5.308 -2.579 1.00 52.97 105 ARG A N 1
ATOM 835 C CA . ARG A 1 105 ? 19.251 5.693 -3.962 1.00 52.97 105 ARG A CA 1
ATOM 836 C C . ARG A 1 105 ? 20.258 6.628 -4.640 1.00 52.97 105 ARG A C 1
ATOM 838 O O . ARG A 1 105 ? 20.184 7.842 -4.478 1.00 52.97 105 ARG A O 1
ATOM 845 N N . GLU A 1 106 ? 21.117 6.062 -5.493 1.00 51.66 106 GLU A N 1
ATOM 846 C CA . GLU A 1 106 ? 21.833 6.793 -6.563 1.00 51.66 106 GLU A CA 1
ATOM 847 C C . GLU A 1 106 ? 21.097 6.755 -7.925 1.00 51.66 106 GLU A C 1
ATOM 849 O O . GLU A 1 106 ? 21.529 7.398 -8.882 1.00 51.66 106 GLU A O 1
ATOM 854 N N . HIS A 1 107 ? 19.968 6.040 -8.042 1.00 49.47 107 HIS A N 1
ATOM 855 C CA . HIS A 1 107 ? 19.261 5.834 -9.316 1.00 49.47 107 HIS A CA 1
ATOM 856 C C . HIS A 1 107 ? 17.873 6.492 -9.375 1.00 49.47 107 HIS A C 1
ATOM 858 O O . HIS A 1 107 ? 17.163 6.588 -8.373 1.00 49.47 107 HIS A O 1
ATOM 864 N N . SER A 1 108 ? 17.490 6.948 -10.574 1.00 50.56 108 SER A N 1
ATOM 865 C CA . SER A 1 108 ? 16.183 7.544 -10.868 1.00 50.56 108 SER A CA 1
ATOM 866 C C . SER A 1 108 ? 15.082 6.484 -10.998 1.00 50.56 108 SER A C 1
ATOM 868 O O . SER A 1 108 ? 15.292 5.405 -11.544 1.00 50.56 108 SER A O 1
ATOM 870 N N . GLU A 1 109 ? 13.881 6.816 -10.516 1.00 55.91 109 GLU A N 1
ATOM 871 C CA . GLU A 1 109 ? 12.728 5.903 -10.398 1.00 55.91 109 GLU A CA 1
ATOM 872 C C . GLU A 1 109 ? 12.125 5.446 -11.746 1.00 55.91 109 GLU A C 1
ATOM 874 O O . GLU A 1 109 ? 11.326 4.512 -11.771 1.00 55.91 109 GLU A O 1
ATOM 879 N N . GLU A 1 110 ? 12.473 6.087 -12.868 1.00 48.78 110 GLU A N 1
ATOM 880 C CA . GLU A 1 110 ? 11.732 5.960 -14.138 1.00 48.78 110 GLU A CA 1
ATOM 881 C C . GLU A 1 110 ? 11.827 4.586 -14.829 1.00 48.78 110 GLU A C 1
ATOM 883 O O . GLU A 1 110 ? 10.970 4.280 -15.653 1.00 48.78 110 GLU A O 1
ATOM 888 N N . ASP A 1 111 ? 12.750 3.708 -14.426 1.00 53.34 111 ASP A N 1
ATOM 889 C CA . ASP A 1 111 ? 12.923 2.367 -15.019 1.00 53.34 111 ASP A CA 1
ATOM 890 C C . ASP A 1 111 ? 13.018 1.229 -13.967 1.00 53.34 111 ASP A C 1
ATOM 892 O O . ASP A 1 111 ? 13.282 0.065 -14.288 1.00 53.34 111 ASP A O 1
ATOM 896 N N . GLU A 1 112 ? 12.733 1.526 -12.690 1.00 62.03 112 GLU A N 1
ATOM 897 C CA . GLU A 1 112 ? 12.932 0.632 -11.528 1.00 62.03 112 GLU A CA 1
ATOM 898 C C . GLU A 1 112 ? 12.166 -0.705 -11.627 1.00 62.03 112 GLU A C 1
ATOM 900 O O . GLU A 1 112 ? 12.577 -1.727 -11.075 1.00 62.03 112 GLU A O 1
ATOM 905 N N . ALA A 1 113 ? 11.056 -0.740 -12.371 1.00 64.19 113 ALA A N 1
ATOM 906 C CA . ALA A 1 113 ? 10.263 -1.954 -12.563 1.00 64.19 113 ALA A CA 1
ATOM 907 C C . ALA A 1 113 ? 10.978 -3.029 -13.404 1.00 64.19 113 ALA A C 1
ATOM 909 O O . ALA A 1 113 ? 10.633 -4.205 -13.293 1.00 64.19 113 ALA A O 1
ATOM 910 N N . ARG A 1 114 ? 11.957 -2.654 -14.237 1.00 69.44 114 ARG A N 1
ATOM 911 C CA . ARG A 1 114 ? 12.693 -3.590 -15.106 1.00 69.44 114 ARG A CA 1
ATOM 912 C C . ARG A 1 114 ? 14.103 -3.893 -14.623 1.00 69.44 114 ARG A C 1
ATOM 914 O O . ARG A 1 114 ? 14.708 -4.845 -15.116 1.00 69.44 114 ARG A O 1
ATOM 921 N N . TYR A 1 115 ? 14.623 -3.121 -13.675 1.00 75.88 115 TYR A N 1
ATOM 922 C CA . TYR A 1 115 ? 15.948 -3.381 -13.138 1.00 75.88 115 TYR A CA 1
ATOM 923 C C . TYR A 1 115 ? 15.930 -4.572 -12.175 1.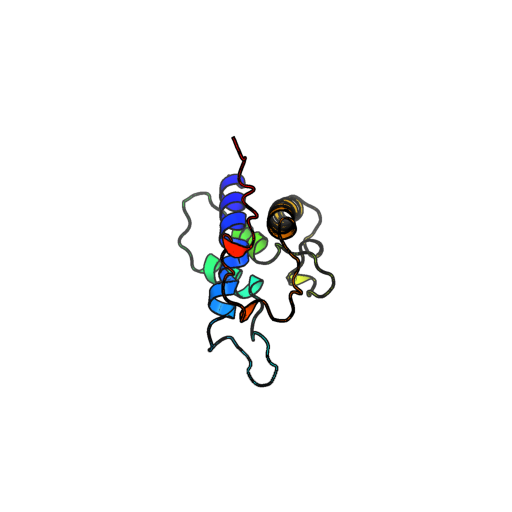00 75.88 115 TYR A C 1
ATOM 925 O O . TYR A 1 115 ? 15.098 -4.631 -11.263 1.00 75.88 115 TYR A O 1
ATOM 933 N N . PRO A 1 116 ? 16.843 -5.542 -12.355 1.00 82.00 116 PRO A N 1
ATOM 934 C CA . PRO A 1 116 ? 17.029 -6.598 -11.378 1.00 82.00 116 PRO A CA 1
ATOM 935 C C . PRO A 1 116 ? 17.604 -6.023 -10.080 1.00 82.00 116 PRO A C 1
ATOM 937 O O . PRO A 1 116 ? 18.223 -4.958 -10.068 1.00 82.00 116 PRO A O 1
ATOM 940 N N . LEU A 1 117 ? 17.436 -6.766 -8.984 1.00 84.81 117 LEU A N 1
ATOM 941 C CA . LEU A 1 117 ? 18.086 -6.440 -7.719 1.00 84.81 117 LEU A CA 1
ATOM 942 C C . LEU A 1 117 ? 19.609 -6.393 -7.919 1.00 84.81 117 LEU A C 1
ATOM 944 O O . LEU A 1 117 ? 20.210 -7.375 -8.362 1.00 84.81 117 LEU A O 1
ATOM 948 N N . VAL A 1 118 ? 20.225 -5.261 -7.581 1.00 83.25 118 VAL A N 1
ATOM 949 C CA . VAL A 1 118 ? 21.677 -5.092 -7.669 1.00 83.25 118 VAL A CA 1
ATOM 950 C C . VAL A 1 118 ? 22.334 -5.807 -6.482 1.00 83.25 118 VAL A C 1
ATOM 952 O O . VAL A 1 118 ? 21.906 -5.614 -5.343 1.00 83.25 118 VAL A O 1
ATOM 955 N N . PRO A 1 119 ? 23.368 -6.638 -6.702 1.00 83.69 119 PRO A N 1
ATOM 956 C CA . PRO A 1 119 ? 24.111 -7.240 -5.603 1.00 83.69 119 PRO A CA 1
ATOM 957 C C . PRO A 1 119 ? 24.769 -6.169 -4.727 1.00 83.69 119 PRO A C 1
ATOM 959 O O . PRO A 1 119 ? 25.357 -5.223 -5.244 1.00 83.69 119 PRO A O 1
ATOM 962 N N . ILE A 1 120 ? 24.753 -6.363 -3.408 1.00 82.56 120 ILE A N 1
ATOM 963 C CA . ILE A 1 120 ? 25.381 -5.427 -2.461 1.00 82.56 120 ILE A CA 1
ATOM 964 C C . ILE A 1 120 ? 26.913 -5.566 -2.413 1.00 82.56 120 ILE A C 1
ATOM 966 O O . ILE A 1 120 ? 27.629 -4.599 -2.174 1.00 82.56 120 ILE A O 1
ATOM 970 N N . PHE A 1 121 ? 27.455 -6.760 -2.677 1.00 83.56 121 PHE A N 1
ATOM 971 C CA . PHE A 1 121 ? 28.891 -7.030 -2.515 1.00 83.56 121 PHE A CA 1
ATOM 972 C C . PHE A 1 121 ? 29.820 -6.136 -3.356 1.00 83.56 121 PHE A C 1
ATOM 974 O O . PHE A 1 121 ? 30.822 -5.683 -2.807 1.00 83.56 121 PHE A O 1
ATOM 981 N N . PRO A 1 122 ? 29.523 -5.825 -4.635 1.00 78.69 122 PRO A N 1
ATOM 982 C CA . PRO A 1 122 ? 30.339 -4.903 -5.428 1.00 78.69 122 PRO A CA 1
ATOM 983 C C . PRO A 1 122 ? 30.372 -3.466 -4.886 1.00 78.69 122 PRO A C 1
ATOM 985 O O . PRO A 1 122 ? 31.284 -2.715 -5.223 1.00 78.69 122 PRO A O 1
ATOM 988 N N . GLN A 1 123 ? 29.392 -3.075 -4.067 1.00 73.56 123 GLN A N 1
ATOM 989 C CA . GLN A 1 123 ? 29.268 -1.721 -3.519 1.00 73.56 123 GLN A CA 1
ATOM 990 C C . GLN A 1 123 ? 30.046 -1.553 -2.202 1.00 73.56 123 GLN A C 1
ATOM 992 O O . GLN A 1 123 ? 30.390 -0.439 -1.807 1.00 73.56 123 GLN A O 1
ATOM 997 N N . ILE A 1 124 ? 30.387 -2.657 -1.530 1.00 78.00 124 ILE A N 1
ATOM 998 C CA . ILE A 1 124 ? 31.117 -2.637 -0.261 1.00 78.00 124 ILE A CA 1
ATOM 999 C C . ILE A 1 124 ? 32.624 -2.559 -0.536 1.00 78.00 124 ILE A C 1
ATOM 1001 O O . ILE A 1 124 ? 33.253 -3.523 -0.973 1.00 78.00 124 ILE A O 1
ATOM 1005 N N . ARG A 1 125 ? 33.248 -1.424 -0.202 1.00 75.19 125 ARG A N 1
ATOM 1006 C CA . ARG A 1 125 ? 34.715 -1.313 -0.165 1.00 75.19 125 ARG A CA 1
ATOM 1007 C C . ARG A 1 125 ? 35.253 -1.913 1.131 1.00 75.19 125 ARG A C 1
ATOM 1009 O O . ARG A 1 125 ? 35.250 -1.261 2.171 1.00 75.19 125 ARG A O 1
ATOM 1016 N N . ILE A 1 126 ? 35.754 -3.143 1.065 1.00 77.56 126 ILE A N 1
ATOM 1017 C CA . ILE A 1 126 ? 36.491 -3.748 2.180 1.00 77.56 126 ILE A CA 1
ATOM 1018 C C . ILE A 1 126 ? 37.927 -3.216 2.137 1.00 77.56 126 ILE A C 1
ATOM 1020 O O . ILE A 1 126 ? 38.706 -3.583 1.257 1.00 77.56 126 ILE A O 1
ATOM 1024 N N . SER A 1 127 ? 38.298 -2.342 3.074 1.00 72.75 127 SER A N 1
ATOM 1025 C CA . SER A 1 127 ? 39.700 -1.970 3.261 1.00 72.75 127 SER A CA 1
ATOM 1026 C C . SER A 1 127 ? 40.447 -3.135 3.912 1.00 72.75 127 SER A C 1
ATOM 1028 O O . SER A 1 127 ? 40.097 -3.600 4.998 1.00 72.75 127 SER A O 1
ATOM 1030 N N . LYS A 1 128 ? 41.498 -3.633 3.251 1.00 66.00 128 LYS A N 1
ATOM 1031 C CA . LYS A 1 128 ? 42.476 -4.500 3.914 1.00 66.00 128 LYS A CA 1
ATOM 1032 C C . LYS A 1 128 ? 43.175 -3.660 4.983 1.00 66.00 128 LYS A C 1
ATOM 1034 O O . LYS A 1 128 ? 43.853 -2.694 4.649 1.00 66.00 128 LYS A O 1
ATOM 1039 N N . LYS A 1 129 ? 43.015 -4.019 6.259 1.00 60.56 129 LYS A N 1
ATOM 1040 C CA . LYS A 1 129 ? 43.987 -3.616 7.279 1.00 60.56 129 LYS A CA 1
ATOM 1041 C C . LYS A 1 129 ? 45.270 -4.391 6.993 1.00 60.56 129 LYS A C 1
ATOM 1043 O O . LYS A 1 129 ? 45.290 -5.609 7.156 1.00 60.56 129 LYS A O 1
ATOM 1048 N N . GLU A 1 130 ? 46.290 -3.697 6.507 1.00 59.47 130 GLU A N 1
ATOM 1049 C CA . GLU A 1 130 ? 47.657 -4.211 6.534 1.00 59.47 130 GLU A CA 1
ATOM 1050 C C . GLU A 1 130 ? 48.105 -4.249 8.003 1.00 59.47 130 GLU A C 1
ATOM 1052 O O . GLU A 1 130 ? 47.923 -3.269 8.730 1.00 59.47 130 GLU A O 1
ATOM 1057 N N . TYR A 1 131 ? 48.568 -5.420 8.445 1.00 51.47 131 TYR A N 1
ATOM 1058 C CA . TYR A 1 131 ? 49.189 -5.649 9.752 1.00 51.47 131 TYR A CA 1
ATOM 1059 C C . TYR A 1 131 ? 50.705 -5.616 9.598 1.00 51.47 131 TYR A C 1
ATOM 1061 O O . TYR A 1 131 ? 51.182 -6.166 8.578 1.00 51.47 131 TYR A O 1
#